Protein AF-A0A2E9SVK5-F1 (afdb_monomer_lite)

Radius of gyration: 14.54 Å; chains: 1; bounding box: 30×25×42 Å

Foldseek 3Di:
DQVVLVHDDDDDDCVVDPDDLVVVVVCCVVPNLVQFFDCVDPVNVPDDPVLVPDDSSVSCRVPVVRTQDDWDADPVRDIDGDDDPVNCVVVVNDDD

pLDDT: mean 88.07, std 10.42, range [52.75, 97.19]

Sequence (96 aa):
MIRAAGIEADVRDVREDAVPAELLVDLIARHGIDRVINRASKTWRGLDERERAADPVALLQTYPALMKRPLLLLENGDSHFGWTQEVMALLGINKV

Structure (mmCIF, N/CA/C/O backbone):
data_AF-A0A2E9SVK5-F1
#
_entry.id   AF-A0A2E9SVK5-F1
#
loop_
_atom_site.group_PDB
_atom_site.id
_atom_site.type_symbol
_atom_site.label_atom_id
_atom_site.label_alt_id
_atom_site.label_comp_id
_atom_site.label_asym_id
_atom_site.label_entity_id
_atom_site.label_seq_id
_atom_site.pdbx_PDB_ins_code
_atom_site.Cartn_x
_atom_site.Cartn_y
_atom_site.Cartn_z
_atom_site.occupancy
_atom_site.B_iso_or_equiv
_atom_site.auth_seq_id
_atom_site.auth_comp_id
_atom_site.auth_asym_id
_atom_site.auth_atom_id
_atom_site.pdbx_PDB_model_num
ATOM 1 N N . MET A 1 1 ? -6.703 -10.656 15.383 1.00 59.53 1 MET A N 1
ATOM 2 C CA . MET A 1 1 ? -5.991 -9.422 15.769 1.00 59.53 1 MET A CA 1
ATOM 3 C C . MET A 1 1 ? -6.807 -8.150 15.542 1.00 59.53 1 MET A C 1
ATOM 5 O O . MET A 1 1 ? -6.918 -7.426 16.506 1.00 59.53 1 MET A O 1
ATOM 9 N N . ILE A 1 2 ? -7.454 -7.892 14.392 1.00 60.53 2 ILE A N 1
ATOM 10 C CA . ILE A 1 2 ? -8.334 -6.697 14.251 1.00 60.53 2 ILE A CA 1
ATOM 11 C C . ILE A 1 2 ? -9.728 -6.934 14.856 1.00 60.53 2 ILE A C 1
ATOM 13 O O . ILE A 1 2 ? -10.102 -6.302 15.835 1.00 60.53 2 ILE A O 1
ATOM 17 N N . ARG A 1 3 ? -10.440 -7.966 14.374 1.00 60.00 3 ARG A N 1
ATOM 18 C CA . ARG A 1 3 ? -11.765 -8.349 14.907 1.00 60.00 3 ARG A CA 1
ATOM 19 C C . ARG A 1 3 ? -11.747 -8.704 16.397 1.00 60.00 3 ARG A C 1
ATOM 21 O O . ARG A 1 3 ? -12.698 -8.436 17.111 1.00 60.00 3 ARG A O 1
ATOM 28 N N . ALA A 1 4 ? -10.644 -9.290 16.866 1.00 59.06 4 ALA A N 1
ATOM 29 C CA . ALA A 1 4 ? -10.466 -9.646 18.276 1.00 59.06 4 ALA A CA 1
ATOM 30 C C . ALA A 1 4 ? -10.309 -8.418 19.193 1.00 59.06 4 ALA A C 1
ATOM 32 O O . ALA A 1 4 ? -10.547 -8.534 20.387 1.00 59.06 4 ALA A O 1
ATOM 33 N N . ALA A 1 5 ? -9.926 -7.264 18.637 1.00 61.69 5 ALA A N 1
ATOM 34 C CA . ALA A 1 5 ? -9.835 -5.993 19.349 1.00 61.69 5 ALA A CA 1
ATOM 35 C C . ALA A 1 5 ? -11.130 -5.160 19.242 1.00 61.69 5 ALA A C 1
ATOM 37 O O . ALA A 1 5 ? -11.154 -4.022 19.691 1.00 61.69 5 ALA A O 1
ATOM 38 N N . GLY A 1 6 ? -12.195 -5.700 18.629 1.00 68.31 6 GLY A N 1
ATOM 39 C CA . GLY A 1 6 ? -13.448 -4.971 18.401 1.00 68.31 6 GLY A CA 1
ATOM 40 C C . GLY A 1 6 ? -13.358 -3.888 17.322 1.00 68.31 6 GLY A C 1
ATOM 41 O O . GLY A 1 6 ? -14.273 -3.085 17.197 1.00 68.31 6 GLY A O 1
ATOM 42 N N . ILE A 1 7 ? -12.272 -3.862 16.545 1.00 75.94 7 ILE A N 1
ATOM 43 C CA . ILE A 1 7 ? -12.091 -2.902 15.457 1.00 75.94 7 ILE A CA 1
ATOM 44 C C . ILE A 1 7 ? -12.809 -3.441 14.218 1.00 75.94 7 ILE A C 1
ATOM 46 O O . ILE A 1 7 ? -12.486 -4.529 13.720 1.00 75.94 7 ILE A O 1
ATOM 50 N N . GLU A 1 8 ? -13.777 -2.677 13.722 1.00 78.12 8 GLU A N 1
ATOM 51 C CA . GLU A 1 8 ? -14.373 -2.909 12.410 1.00 78.12 8 GLU A CA 1
ATOM 52 C C . GLU A 1 8 ? -13.382 -2.486 11.324 1.00 78.12 8 GLU A C 1
ATOM 54 O O . GLU A 1 8 ? -12.798 -1.407 11.372 1.00 78.12 8 GLU A O 1
ATOM 59 N N . ALA A 1 9 ? -13.148 -3.370 10.358 1.00 82.12 9 ALA A N 1
ATOM 60 C CA . ALA A 1 9 ? -12.263 -3.103 9.236 1.00 82.12 9 ALA A CA 1
ATOM 61 C C . ALA A 1 9 ? -12.792 -3.801 7.985 1.00 82.12 9 ALA A C 1
ATOM 63 O O . ALA A 1 9 ? -13.161 -4.981 8.042 1.00 82.12 9 ALA A O 1
ATOM 64 N N . ASP A 1 10 ? -12.771 -3.084 6.861 1.00 85.50 10 ASP A N 1
ATOM 65 C CA . ASP A 1 10 ? -12.928 -3.678 5.535 1.00 85.50 10 ASP A CA 1
ATOM 66 C C . ASP A 1 10 ? -11.626 -4.414 5.180 1.00 85.50 10 ASP A C 1
ATOM 68 O O . ASP A 1 10 ? -10.551 -3.814 5.104 1.00 85.50 10 ASP A O 1
ATOM 72 N N . VAL A 1 11 ? -11.701 -5.737 5.037 1.00 87.31 11 VAL A N 1
ATOM 73 C CA . VAL A 1 11 ? -10.537 -6.583 4.752 1.00 87.31 11 VAL A CA 1
ATOM 74 C C . VAL A 1 11 ? -10.602 -7.002 3.296 1.00 87.31 11 VAL A C 1
ATOM 76 O O . VAL A 1 11 ? -11.461 -7.796 2.925 1.00 87.31 11 VAL A O 1
ATOM 79 N N . ARG A 1 12 ? -9.653 -6.505 2.502 1.00 88.81 12 ARG A N 1
ATOM 80 C CA . ARG A 1 12 ? -9.514 -6.830 1.078 1.00 88.81 12 ARG A CA 1
ATOM 81 C C . ARG A 1 12 ? -8.290 -7.696 0.830 1.00 88.81 12 ARG A C 1
ATOM 83 O O . ARG A 1 12 ? -7.217 -7.421 1.383 1.00 88.81 12 ARG A O 1
ATOM 90 N N . ASP A 1 13 ? -8.428 -8.727 0.000 1.00 89.50 13 ASP A N 1
ATOM 91 C CA . ASP A 1 13 ? -7.277 -9.515 -0.439 1.00 89.50 13 ASP A CA 1
ATOM 92 C C . ASP A 1 13 ? -6.721 -8.887 -1.707 1.00 89.50 13 ASP A C 1
ATOM 94 O O . ASP A 1 13 ? -7.272 -9.053 -2.781 1.00 89.50 13 ASP A O 1
ATOM 98 N N . VAL A 1 14 ? -5.576 -8.216 -1.611 1.00 88.50 14 VAL A N 1
ATOM 99 C CA . VAL A 1 14 ? -4.943 -7.547 -2.763 1.00 88.50 14 VAL A CA 1
ATOM 100 C C . VAL A 1 14 ? -4.621 -8.473 -3.948 1.00 88.50 14 VAL A C 1
ATOM 102 O O . VAL A 1 14 ? -4.215 -7.982 -4.995 1.00 88.50 14 VAL A O 1
ATOM 105 N N . ARG A 1 15 ? -4.667 -9.804 -3.785 1.00 85.25 15 ARG A N 1
ATOM 106 C CA . ARG A 1 15 ? -4.474 -10.754 -4.893 1.00 85.25 15 ARG A CA 1
ATOM 107 C C . ARG A 1 15 ? -5.750 -10.998 -5.685 1.00 85.25 15 ARG A C 1
ATOM 109 O O . ARG A 1 15 ? -5.647 -11.299 -6.869 1.00 85.25 15 ARG A O 1
ATOM 116 N N . GLU A 1 16 ? -6.898 -10.924 -5.026 1.00 85.62 16 GLU A N 1
ATOM 117 C CA . GLU A 1 16 ? -8.214 -11.130 -5.636 1.00 85.62 16 GLU A CA 1
ATOM 118 C C . GLU A 1 16 ? -8.852 -9.782 -5.994 1.00 85.62 16 GLU A C 1
ATOM 120 O O . GLU A 1 16 ? -9.415 -9.617 -7.074 1.00 85.62 16 GLU A O 1
ATOM 125 N N . ASP A 1 17 ? -8.662 -8.793 -5.124 1.00 82.88 17 ASP A N 1
ATOM 126 C CA . ASP A 1 17 ? -9.117 -7.421 -5.257 1.00 82.88 17 ASP A CA 1
ATOM 127 C C . ASP A 1 17 ? -8.011 -6.550 -5.856 1.00 82.88 17 ASP A C 1
ATOM 129 O O . ASP A 1 17 ? -6.957 -6.323 -5.251 1.00 82.88 17 ASP A O 1
ATOM 133 N N . ALA A 1 18 ? -8.263 -6.010 -7.048 1.00 78.31 18 ALA A N 1
ATOM 134 C CA . ALA A 1 18 ? -7.348 -5.066 -7.672 1.00 78.31 18 ALA A CA 1
ATOM 135 C C . ALA A 1 18 ? -7.166 -3.825 -6.783 1.00 78.31 18 ALA A C 1
ATOM 137 O O . ALA A 1 18 ? -8.131 -3.142 -6.429 1.00 78.31 18 ALA A O 1
ATOM 138 N N . VAL A 1 19 ? -5.912 -3.501 -6.457 1.00 89.25 19 VAL A N 1
ATOM 139 C CA . VAL A 1 19 ? -5.587 -2.256 -5.755 1.00 89.25 19 VAL A CA 1
ATOM 140 C C . VAL A 1 19 ? -5.673 -1.099 -6.757 1.00 89.25 19 VAL A C 1
ATOM 142 O O . VAL A 1 19 ? -5.009 -1.158 -7.799 1.00 89.25 19 VAL A O 1
ATOM 145 N N . PRO A 1 20 ? -6.465 -0.045 -6.484 1.00 92.25 20 PRO A N 1
ATOM 146 C CA . PRO A 1 20 ? -6.584 1.093 -7.388 1.00 92.25 20 PRO A CA 1
ATOM 147 C C . PRO A 1 20 ? -5.225 1.740 -7.679 1.00 92.25 20 PRO A C 1
ATOM 149 O O . PRO A 1 20 ? -4.430 1.953 -6.764 1.00 92.25 20 PRO A O 1
ATOM 152 N N . ALA A 1 21 ? -4.973 2.098 -8.942 1.00 94.81 21 ALA A N 1
ATOM 153 C CA . ALA A 1 21 ? -3.719 2.740 -9.350 1.00 94.81 21 ALA A CA 1
ATOM 154 C C . ALA A 1 21 ? -3.445 4.029 -8.563 1.00 94.81 21 ALA A C 1
ATOM 156 O O . ALA A 1 21 ? -2.323 4.255 -8.125 1.00 94.81 21 ALA A O 1
ATOM 157 N N . GLU A 1 22 ? -4.479 4.837 -8.329 1.00 95.19 22 GLU A N 1
ATOM 158 C CA . GLU A 1 22 ? -4.382 6.093 -7.577 1.00 95.19 22 GLU A CA 1
ATOM 159 C C . GLU A 1 22 ? -3.881 5.867 -6.146 1.00 95.19 22 GLU A C 1
ATOM 161 O O . GLU A 1 22 ? -2.996 6.578 -5.672 1.00 95.19 22 GLU A O 1
ATOM 166 N N . LEU A 1 23 ? -4.377 4.814 -5.488 1.00 94.19 23 LEU A N 1
ATOM 167 C CA . LEU A 1 23 ? -3.906 4.422 -4.164 1.00 94.19 23 LEU A CA 1
ATOM 168 C C . LEU A 1 23 ? -2.444 3.960 -4.213 1.00 94.19 23 LEU A C 1
ATOM 170 O O . LEU A 1 23 ? -1.662 4.306 -3.335 1.00 94.19 23 LEU A O 1
ATOM 174 N N . LEU A 1 24 ? -2.041 3.203 -5.236 1.00 95.94 24 LEU A N 1
ATOM 175 C CA . LEU A 1 24 ? -0.646 2.778 -5.390 1.00 95.94 24 LEU A CA 1
ATOM 176 C C . LEU A 1 24 ? 0.298 3.970 -5.594 1.00 95.94 24 LEU A C 1
ATOM 178 O O . LEU A 1 24 ? 1.355 4.010 -4.965 1.00 95.94 24 LEU A O 1
ATOM 182 N N . VAL A 1 25 ? -0.092 4.941 -6.425 1.00 97.19 25 VAL A N 1
ATOM 183 C CA . VAL A 1 25 ? 0.656 6.190 -6.639 1.00 97.19 25 VAL A CA 1
ATOM 184 C C . VAL A 1 25 ? 0.852 6.922 -5.314 1.00 97.19 25 VAL A C 1
ATOM 186 O O . VAL A 1 25 ? 1.983 7.260 -4.965 1.00 97.19 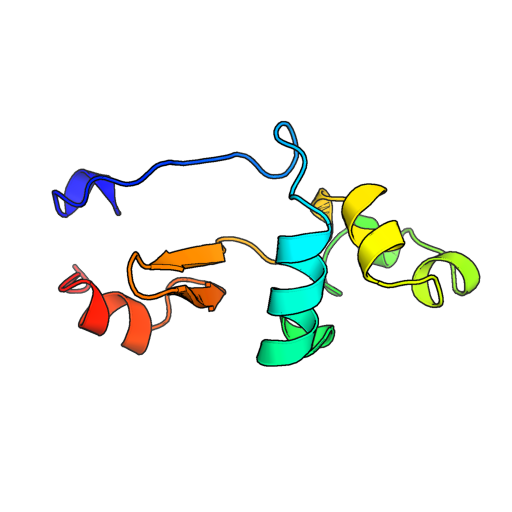25 VAL A O 1
ATOM 189 N N . ASP A 1 26 ? -0.225 7.117 -4.554 1.00 96.75 26 ASP A N 1
ATOM 190 C CA . ASP A 1 26 ? -0.187 7.803 -3.263 1.00 96.75 26 ASP A CA 1
ATOM 191 C C . ASP A 1 26 ? 0.701 7.070 -2.243 1.00 96.75 26 ASP A C 1
ATOM 193 O O . ASP A 1 26 ? 1.578 7.672 -1.620 1.00 96.75 26 ASP A O 1
ATOM 197 N N . LEU A 1 27 ? 0.569 5.745 -2.134 1.00 96.75 27 LEU A N 1
ATOM 198 C CA . LEU A 1 27 ? 1.398 4.936 -1.240 1.00 96.75 27 LEU A CA 1
ATOM 199 C C . LEU A 1 27 ? 2.885 5.013 -1.597 1.00 96.75 27 LEU A C 1
ATOM 201 O O . LEU A 1 27 ? 3.726 5.112 -0.702 1.00 96.75 27 LEU A O 1
ATOM 205 N N . ILE A 1 28 ? 3.223 4.964 -2.888 1.00 96.88 28 ILE A N 1
ATOM 206 C CA . ILE A 1 28 ? 4.610 5.076 -3.351 1.00 96.88 28 ILE A CA 1
ATOM 207 C C . ILE A 1 28 ? 5.152 6.477 -3.067 1.00 96.88 28 ILE A C 1
ATOM 209 O O . ILE A 1 28 ? 6.288 6.591 -2.607 1.00 96.88 28 ILE A O 1
ATOM 213 N N . ALA A 1 29 ? 4.357 7.525 -3.290 1.00 96.81 29 ALA A N 1
ATOM 214 C CA . ALA A 1 29 ? 4.756 8.900 -3.009 1.00 96.81 29 ALA A CA 1
ATOM 215 C C . ALA A 1 29 ? 5.023 9.131 -1.512 1.00 96.81 29 ALA A C 1
ATOM 217 O O . ALA A 1 29 ? 6.003 9.785 -1.160 1.00 96.81 29 ALA A O 1
ATOM 218 N N . ARG A 1 30 ? 4.192 8.562 -0.628 1.00 96.25 30 ARG A N 1
ATOM 219 C CA . ARG A 1 30 ? 4.313 8.732 0.830 1.00 96.25 30 ARG A CA 1
ATOM 220 C C . ARG A 1 30 ? 5.409 7.879 1.462 1.00 96.25 30 ARG A C 1
ATOM 222 O O . ARG A 1 30 ? 6.119 8.351 2.343 1.00 96.25 30 ARG A O 1
ATOM 229 N N . HIS A 1 31 ? 5.534 6.618 1.046 1.00 95.56 31 HIS A N 1
ATOM 230 C CA . HIS A 1 31 ? 6.389 5.633 1.730 1.00 95.56 31 HIS A CA 1
ATOM 231 C C . HIS A 1 31 ? 7.662 5.274 0.970 1.00 95.56 31 HIS A C 1
ATOM 233 O O . HIS A 1 31 ? 8.553 4.625 1.524 1.00 95.56 31 HIS A O 1
ATOM 239 N N . GLY A 1 32 ? 7.740 5.648 -0.304 1.00 96.00 32 GLY A N 1
ATOM 240 C CA . GLY A 1 32 ? 8.764 5.176 -1.220 1.00 96.00 32 GLY A CA 1
ATOM 241 C C . GLY A 1 32 ? 8.518 3.740 -1.691 1.00 96.00 32 GLY A C 1
ATOM 242 O O . GLY A 1 32 ? 7.989 2.877 -0.981 1.00 96.00 32 GLY A O 1
ATOM 243 N N . ILE A 1 33 ? 8.970 3.457 -2.911 1.00 94.69 33 ILE A N 1
ATOM 244 C CA . ILE A 1 33 ? 8.777 2.165 -3.583 1.00 94.69 33 ILE A CA 1
ATOM 245 C C . ILE A 1 33 ? 9.265 0.963 -2.753 1.00 94.69 33 ILE A C 1
ATOM 247 O O . ILE A 1 33 ? 8.608 -0.077 -2.713 1.00 94.69 33 ILE A O 1
ATOM 251 N N . ASP A 1 34 ? 10.373 1.106 -2.023 1.00 92.75 34 ASP A N 1
ATOM 252 C CA . ASP A 1 34 ? 10.985 0.019 -1.244 1.00 92.75 34 ASP A CA 1
ATOM 253 C C . ASP A 1 34 ? 10.145 -0.414 -0.045 1.00 92.75 34 ASP A C 1
ATOM 255 O O . ASP A 1 34 ? 10.238 -1.554 0.437 1.00 92.75 34 ASP A O 1
ATOM 259 N N . ARG A 1 35 ? 9.301 0.490 0.456 1.00 94.38 35 ARG A N 1
ATOM 260 C CA . ARG A 1 35 ? 8.360 0.169 1.520 1.00 94.38 35 ARG A CA 1
ATOM 261 C C . ARG A 1 35 ? 7.103 -0.492 0.969 1.00 94.38 35 ARG A C 1
ATOM 263 O O . ARG A 1 35 ? 6.575 -1.368 1.644 1.00 94.38 35 ARG A O 1
ATOM 270 N N . VAL A 1 36 ? 6.690 -0.160 -0.252 1.00 95.88 36 VAL A N 1
ATOM 271 C CA . VAL A 1 36 ? 5.496 -0.732 -0.891 1.00 95.88 36 VAL A CA 1
ATOM 272 C C . VAL A 1 36 ? 5.770 -2.115 -1.493 1.00 95.88 36 VAL A C 1
ATOM 274 O O . VAL A 1 36 ? 4.934 -3.008 -1.371 1.00 95.88 36 VAL A O 1
ATOM 277 N N . ILE A 1 37 ? 6.945 -2.344 -2.090 1.00 95.31 37 ILE A N 1
ATOM 278 C CA . ILE A 1 37 ? 7.287 -3.606 -2.768 1.00 95.31 37 ILE A CA 1
ATOM 279 C C . ILE A 1 37 ? 8.019 -4.583 -1.837 1.00 95.31 37 ILE A C 1
ATOM 281 O O . ILE A 1 37 ? 9.020 -4.274 -1.186 1.00 95.31 37 ILE A O 1
ATOM 285 N N . ASN A 1 38 ? 7.559 -5.832 -1.815 1.00 95.44 38 ASN A N 1
ATOM 286 C CA . ASN A 1 38 ? 8.208 -6.952 -1.152 1.00 95.44 38 ASN A CA 1
ATOM 287 C C . ASN A 1 38 ? 9.295 -7.581 -2.038 1.00 95.44 38 ASN A C 1
ATOM 289 O O . ASN A 1 38 ? 9.082 -8.617 -2.682 1.00 95.44 38 ASN A O 1
ATOM 293 N N . ARG A 1 39 ? 10.499 -7.003 -1.985 1.00 93.88 39 ARG A N 1
ATOM 294 C CA . ARG A 1 39 ? 11.687 -7.520 -2.687 1.00 93.88 39 ARG A CA 1
ATOM 295 C C . ARG A 1 39 ? 12.172 -8.896 -2.194 1.00 93.88 39 ARG A C 1
ATOM 297 O O . ARG A 1 39 ? 12.955 -9.553 -2.870 1.00 93.88 39 ARG A O 1
ATOM 304 N N . ALA A 1 40 ? 11.700 -9.375 -1.039 1.00 92.56 40 ALA A N 1
ATOM 305 C CA . ALA A 1 40 ? 12.029 -10.714 -0.534 1.00 92.56 40 ALA A CA 1
ATOM 306 C C . ALA A 1 40 ? 11.088 -11.816 -1.071 1.00 92.56 40 ALA A C 1
ATOM 308 O O . ALA A 1 40 ? 11.347 -13.015 -0.890 1.00 92.56 40 ALA A O 1
ATOM 309 N N . SER A 1 41 ? 9.988 -11.437 -1.732 1.00 91.38 41 SER A N 1
ATOM 310 C CA . SER A 1 41 ? 8.977 -12.377 -2.226 1.00 91.38 41 SER A CA 1
ATOM 311 C C . SER A 1 41 ? 9.522 -13.322 -3.306 1.00 91.38 41 SER A C 1
ATOM 313 O O . SER A 1 41 ? 10.495 -13.021 -4.001 1.00 91.38 41 SER A O 1
ATOM 315 N N . LYS A 1 42 ? 8.886 -14.495 -3.452 1.00 94.19 42 LYS A N 1
ATOM 316 C CA . LYS A 1 42 ? 9.198 -15.435 -4.543 1.00 94.19 42 LYS A CA 1
ATOM 317 C C . LYS A 1 42 ? 8.924 -14.797 -5.906 1.00 94.19 42 LYS A C 1
ATOM 319 O O . LYS A 1 42 ? 9.734 -14.967 -6.806 1.00 94.19 42 LYS A O 1
ATOM 324 N N . THR A 1 43 ? 7.825 -14.046 -6.021 1.00 93.56 43 THR A N 1
ATOM 325 C CA . THR A 1 43 ? 7.458 -13.313 -7.239 1.00 93.56 43 THR A CA 1
ATOM 326 C C . THR A 1 43 ? 8.585 -12.377 -7.656 1.00 93.56 43 THR A C 1
ATOM 328 O O . THR A 1 43 ? 9.100 -12.540 -8.750 1.00 93.56 43 THR A O 1
ATOM 331 N N . TRP A 1 44 ? 9.066 -11.506 -6.759 1.00 95.69 44 TRP A N 1
ATOM 332 C CA . TRP A 1 44 ? 10.161 -10.576 -7.066 1.00 95.69 44 TRP A CA 1
ATOM 333 C C . TRP A 1 44 ? 11.433 -11.286 -7.539 1.00 95.69 44 TRP A C 1
ATOM 335 O O . TRP A 1 44 ? 12.050 -10.892 -8.526 1.00 95.69 44 TRP A O 1
ATOM 345 N N . ARG A 1 45 ? 11.816 -12.365 -6.844 1.00 95.19 45 ARG A N 1
ATOM 346 C CA . ARG A 1 45 ? 12.998 -13.162 -7.196 1.00 95.19 45 ARG A CA 1
ATOM 347 C C . ARG A 1 45 ? 12.882 -13.844 -8.562 1.00 95.19 45 ARG A C 1
ATOM 349 O O . ARG A 1 45 ? 13.918 -14.131 -9.149 1.00 95.19 45 ARG A O 1
ATOM 356 N N . GLY A 1 46 ? 11.664 -14.095 -9.040 1.00 94.81 46 GLY A N 1
ATOM 357 C CA . GLY A 1 46 ? 11.395 -14.671 -10.356 1.00 94.81 46 GLY A CA 1
ATOM 358 C C . GLY A 1 46 ? 11.353 -13.660 -11.503 1.00 94.81 46 GLY A C 1
ATOM 359 O O . GLY A 1 46 ? 11.428 -14.093 -12.644 1.00 94.81 46 GLY A O 1
ATOM 360 N N . LEU A 1 47 ? 11.254 -12.358 -11.210 1.00 95.88 47 LEU A N 1
ATOM 361 C CA . LEU A 1 47 ? 11.255 -11.312 -12.235 1.00 95.88 47 LEU A CA 1
ATOM 362 C C . LEU A 1 47 ? 12.650 -11.099 -12.814 1.00 95.88 47 LEU A C 1
ATOM 364 O O . LEU A 1 47 ? 13.639 -11.148 -12.067 1.00 95.88 47 LEU A O 1
ATOM 368 N N . ASP A 1 48 ? 12.710 -10.787 -14.103 1.00 95.62 48 ASP A N 1
ATOM 369 C CA . ASP A 1 48 ? 13.931 -10.332 -14.760 1.00 95.62 48 ASP A CA 1
ATOM 370 C C . ASP A 1 48 ? 14.231 -8.842 -14.482 1.00 95.62 48 ASP A C 1
ATOM 372 O O . ASP A 1 48 ? 13.481 -8.134 -13.805 1.00 95.62 48 ASP A O 1
ATOM 376 N N . GLU A 1 49 ? 15.376 -8.355 -14.964 1.00 93.81 49 GLU A N 1
ATOM 377 C CA . GLU A 1 49 ? 15.800 -6.968 -14.730 1.00 93.81 49 GLU A CA 1
ATOM 378 C C . GLU A 1 49 ? 14.890 -5.942 -15.423 1.00 93.81 49 GLU A C 1
ATOM 380 O O . GLU A 1 49 ? 14.662 -4.859 -14.889 1.00 93.81 49 GLU A O 1
ATOM 385 N N . ARG A 1 50 ? 14.334 -6.277 -16.594 1.00 94.38 50 ARG A N 1
ATOM 386 C CA . ARG A 1 50 ? 13.440 -5.377 -17.335 1.00 94.38 50 ARG A CA 1
ATOM 387 C C . ARG A 1 50 ? 12.111 -5.233 -16.611 1.00 94.38 50 ARG A C 1
ATOM 389 O O . ARG A 1 50 ? 11.607 -4.123 -16.489 1.00 94.38 50 ARG A O 1
ATOM 396 N N . GLU A 1 51 ? 11.577 -6.336 -16.100 1.00 94.19 51 GLU A N 1
ATOM 397 C CA . GLU A 1 51 ? 10.370 -6.346 -15.282 1.00 94.19 51 GLU A CA 1
ATOM 398 C C . GLU A 1 51 ? 10.577 -5.558 -13.986 1.00 94.19 51 GLU A C 1
ATOM 400 O O . GLU A 1 51 ? 9.733 -4.749 -13.614 1.00 94.19 51 GLU A O 1
ATOM 405 N N . ARG A 1 52 ? 11.720 -5.725 -13.311 1.00 93.56 52 ARG A N 1
ATOM 406 C CA . ARG A 1 52 ? 12.033 -4.970 -12.083 1.00 93.56 52 ARG A CA 1
ATOM 407 C C . ARG A 1 52 ? 12.226 -3.472 -12.317 1.00 93.56 52 ARG A C 1
ATOM 409 O O . ARG A 1 52 ? 11.996 -2.700 -11.390 1.00 93.56 52 ARG A O 1
ATOM 416 N N . ALA A 1 53 ? 12.649 -3.079 -13.517 1.00 93.06 53 ALA A N 1
ATOM 417 C CA . ALA A 1 53 ? 12.825 -1.687 -13.924 1.00 93.06 53 ALA A CA 1
ATOM 418 C C . ALA A 1 53 ? 11.548 -1.046 -14.502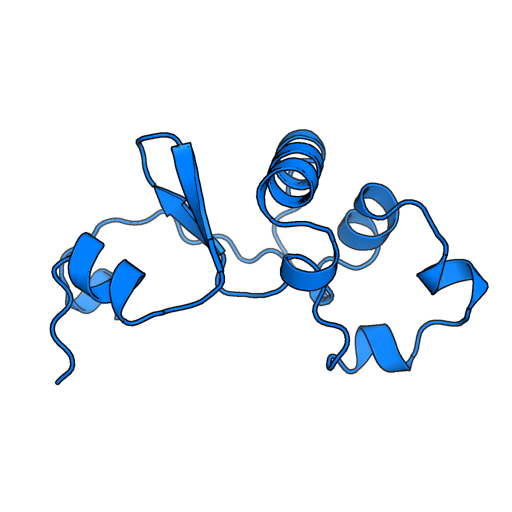 1.00 93.06 53 ALA A C 1
ATOM 420 O O . ALA A 1 53 ? 11.578 0.125 -14.885 1.00 93.06 53 ALA A O 1
ATOM 421 N N . ALA A 1 54 ? 10.443 -1.794 -14.592 1.00 93.88 54 ALA A N 1
ATOM 422 C CA . ALA A 1 54 ? 9.169 -1.275 -15.071 1.00 93.88 54 ALA A CA 1
ATOM 423 C C . ALA A 1 54 ? 8.590 -0.204 -14.131 1.00 93.88 54 ALA A C 1
ATOM 425 O O . ALA A 1 54 ? 9.010 -0.055 -12.979 1.00 93.88 54 ALA A O 1
ATOM 426 N N . ASP A 1 55 ? 7.580 0.519 -14.624 1.00 95.81 55 ASP A N 1
ATOM 427 C CA . ASP A 1 55 ? 6.819 1.447 -13.792 1.00 95.81 55 ASP A CA 1
ATOM 428 C C . ASP A 1 55 ? 6.271 0.720 -12.543 1.00 95.81 55 ASP A C 1
ATOM 430 O O . ASP A 1 55 ? 5.635 -0.331 -12.674 1.00 95.81 55 ASP A O 1
ATOM 434 N N . PRO A 1 56 ? 6.496 1.247 -11.327 1.00 95.06 56 PRO A N 1
ATOM 435 C CA . PRO A 1 56 ? 6.129 0.549 -10.099 1.00 95.06 56 PRO A CA 1
ATOM 436 C C . PRO A 1 56 ? 4.628 0.297 -9.937 1.00 95.06 56 PRO A C 1
ATOM 438 O O . PRO A 1 56 ? 4.242 -0.712 -9.344 1.00 95.06 56 PRO A O 1
ATOM 441 N N . VAL A 1 57 ? 3.778 1.196 -10.442 1.00 96.19 57 VAL A N 1
ATOM 442 C CA . VAL A 1 57 ? 2.320 1.046 -10.361 1.00 96.19 57 VAL A CA 1
ATOM 443 C C . VAL A 1 57 ? 1.881 -0.056 -11.312 1.00 96.19 57 VAL A C 1
ATOM 445 O O . VAL A 1 57 ? 1.201 -0.988 -10.882 1.00 96.19 57 VAL A O 1
ATOM 448 N N . ALA A 1 58 ? 2.341 -0.015 -12.564 1.00 94.81 58 ALA A N 1
ATOM 449 C CA . ALA A 1 58 ? 2.078 -1.071 -13.538 1.00 94.81 58 ALA A CA 1
ATOM 450 C C . ALA A 1 58 ? 2.591 -2.436 -13.047 1.00 94.81 58 ALA A C 1
ATOM 452 O O . ALA A 1 58 ? 1.903 -3.453 -13.180 1.00 94.81 58 ALA A O 1
ATOM 453 N N . LEU A 1 59 ? 3.766 -2.461 -12.414 1.00 95.00 59 LEU A N 1
ATOM 454 C CA . LEU A 1 59 ? 4.349 -3.662 -11.828 1.00 95.00 59 LEU A CA 1
ATOM 455 C C . LEU A 1 59 ? 3.476 -4.233 -10.701 1.00 95.00 59 LEU A C 1
ATOM 457 O O . LEU A 1 59 ? 3.250 -5.441 -10.651 1.00 95.00 59 LEU A O 1
ATOM 461 N N . LEU A 1 60 ? 2.961 -3.383 -9.810 1.00 94.81 60 LEU A N 1
ATOM 462 C CA . LEU A 1 60 ? 2.085 -3.792 -8.708 1.00 94.81 60 LEU A CA 1
ATOM 463 C C . LEU A 1 60 ? 0.686 -4.201 -9.179 1.00 94.81 60 LEU A C 1
ATOM 465 O O . LEU A 1 60 ? 0.107 -5.107 -8.588 1.00 94.81 60 LEU A O 1
ATOM 469 N N . GLN A 1 61 ? 0.160 -3.598 -10.246 1.00 93.81 61 GLN A N 1
ATOM 470 C CA . GLN A 1 61 ? -1.095 -4.039 -10.863 1.00 93.81 61 GLN A CA 1
ATOM 471 C C . GLN A 1 61 ? -0.944 -5.387 -11.575 1.00 93.81 61 GLN A C 1
ATOM 473 O O . GLN A 1 61 ? -1.830 -6.232 -11.486 1.00 93.81 61 GLN A O 1
ATOM 478 N N . THR A 1 62 ? 0.193 -5.609 -12.240 1.00 93.75 62 THR A N 1
ATOM 479 C CA . THR A 1 62 ? 0.496 -6.875 -12.930 1.00 93.75 62 THR A CA 1
ATOM 480 C C . THR A 1 62 ? 0.782 -7.996 -11.934 1.00 93.75 62 THR A C 1
ATOM 482 O O . THR A 1 62 ? 0.328 -9.127 -12.099 1.00 93.75 62 THR A O 1
ATOM 485 N N . TYR A 1 63 ? 1.506 -7.679 -10.859 1.00 93.50 63 TYR A N 1
ATOM 486 C CA . TYR A 1 63 ? 1.893 -8.630 -9.826 1.00 93.50 63 TYR A CA 1
ATOM 487 C C . TYR A 1 63 ? 1.485 -8.141 -8.425 1.00 93.50 63 TYR A C 1
ATOM 489 O O . TYR A 1 63 ? 2.356 -7.833 -7.604 1.00 93.50 63 TYR A O 1
ATOM 497 N N . PRO A 1 64 ? 0.186 -8.162 -8.063 1.00 92.56 64 PRO A N 1
ATOM 498 C CA . PRO A 1 64 ? -0.280 -7.670 -6.757 1.00 92.56 64 PRO A CA 1
ATOM 499 C C . PRO A 1 64 ? 0.334 -8.414 -5.561 1.00 92.56 64 PRO A C 1
ATOM 501 O O . PRO A 1 64 ? 0.492 -7.892 -4.453 1.00 92.56 64 PRO A O 1
ATOM 504 N N . ALA A 1 65 ? 0.786 -9.652 -5.785 1.00 90.75 65 ALA A N 1
ATOM 505 C CA . ALA A 1 65 ? 1.550 -10.427 -4.814 1.00 90.75 65 ALA A CA 1
ATOM 506 C C . ALA A 1 65 ? 2.854 -9.735 -4.356 1.00 90.75 65 ALA A C 1
ATOM 508 O O . ALA A 1 65 ? 3.329 -10.046 -3.259 1.00 90.75 65 ALA A O 1
ATOM 509 N N . LEU A 1 66 ? 3.404 -8.798 -5.136 1.00 94.75 66 LEU A N 1
ATOM 510 C CA . LEU A 1 66 ? 4.577 -8.002 -4.775 1.00 94.75 66 LEU A CA 1
ATOM 511 C C . LEU A 1 66 ? 4.296 -6.975 -3.687 1.00 94.75 66 LEU A C 1
ATOM 513 O O . LEU A 1 66 ? 5.231 -6.602 -2.987 1.00 94.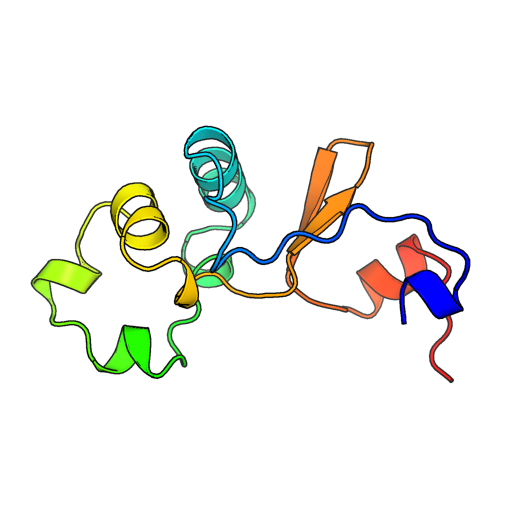75 66 LEU A O 1
ATOM 517 N N . MET A 1 67 ? 3.056 -6.528 -3.505 1.00 95.00 67 MET A N 1
ATOM 518 C CA . MET A 1 67 ? 2.747 -5.530 -2.487 1.00 95.00 67 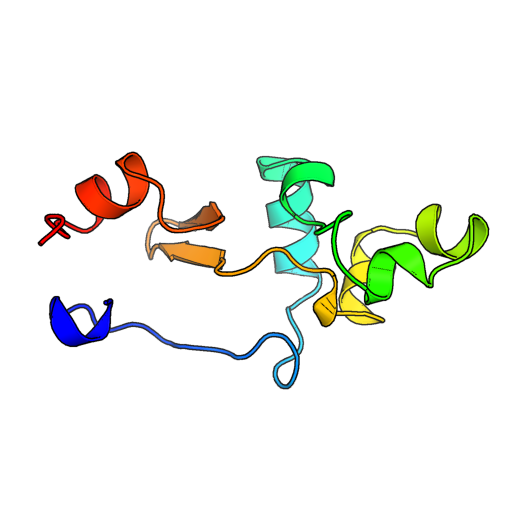MET A CA 1
ATOM 519 C C . MET A 1 67 ? 3.074 -6.065 -1.084 1.00 95.00 67 MET A C 1
ATOM 521 O O . MET A 1 67 ? 2.729 -7.203 -0.733 1.00 95.00 67 MET A O 1
ATOM 525 N N . LYS A 1 68 ? 3.752 -5.257 -0.259 1.00 94.00 68 LYS A N 1
ATOM 526 C CA . LYS A 1 68 ? 3.927 -5.558 1.164 1.00 94.00 68 LYS A CA 1
ATOM 527 C C . LYS A 1 68 ? 2.566 -5.545 1.844 1.00 94.00 68 LYS A C 1
ATOM 529 O O . LYS A 1 68 ? 1.741 -4.666 1.627 1.00 94.00 68 LYS A O 1
ATOM 534 N N . ARG A 1 69 ? 2.355 -6.551 2.686 1.00 92.12 69 ARG A N 1
ATOM 535 C CA . ARG A 1 69 ? 1.117 -6.776 3.426 1.00 92.12 69 ARG A CA 1
ATOM 536 C C . ARG A 1 69 ? 1.437 -7.086 4.889 1.00 92.12 69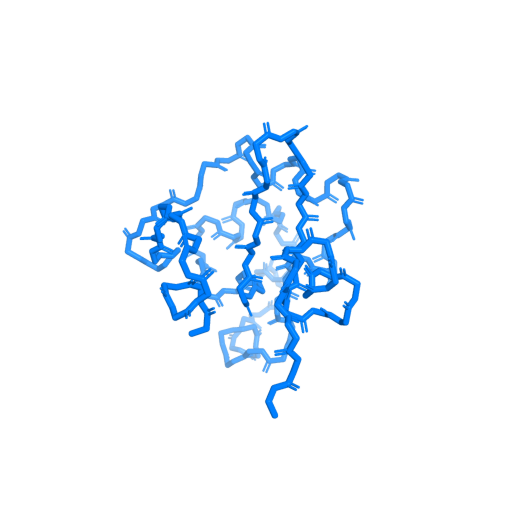 ARG A C 1
ATOM 538 O O . ARG A 1 69 ? 2.483 -7.691 5.142 1.00 92.12 69 ARG A O 1
ATOM 545 N N . PRO A 1 70 ? 0.530 -6.768 5.825 1.00 91.75 70 PRO A N 1
ATOM 546 C CA . PRO A 1 70 ? -0.701 -5.997 5.609 1.00 91.75 70 PRO A CA 1
ATOM 547 C C . PRO A 1 70 ? -0.411 -4.514 5.320 1.00 91.75 70 PRO A C 1
ATOM 549 O O . PRO A 1 70 ? 0.577 -3.978 5.820 1.00 91.75 70 PRO A O 1
ATOM 552 N N . LEU A 1 71 ? -1.267 -3.880 4.515 1.00 92.94 71 LEU A N 1
ATOM 553 C CA . LEU A 1 71 ? -1.426 -2.425 4.471 1.00 92.94 71 LEU A CA 1
ATOM 554 C C . LEU A 1 71 ? -2.642 -2.086 5.331 1.00 92.94 71 LEU A C 1
ATOM 556 O O . LEU A 1 71 ? -3.679 -2.734 5.205 1.00 92.94 71 LEU A O 1
ATOM 560 N N . LEU A 1 72 ? -2.506 -1.085 6.183 1.00 91.88 72 LEU A N 1
ATOM 561 C CA . LEU A 1 72 ? -3.584 -0.542 6.993 1.00 91.88 72 LEU A CA 1
ATOM 562 C C . LEU A 1 72 ? -3.855 0.874 6.505 1.00 91.88 72 LEU A C 1
ATOM 564 O O . LEU A 1 72 ? -2.920 1.670 6.434 1.00 91.88 72 LEU A O 1
ATOM 568 N N . LEU A 1 73 ? -5.107 1.149 6.149 1.00 91.38 73 LEU A N 1
ATOM 569 C CA . LEU A 1 73 ? -5.600 2.480 5.811 1.00 91.38 73 LEU A CA 1
ATOM 570 C C . LEU A 1 73 ? -6.528 2.932 6.933 1.00 91.38 73 LEU A C 1
ATOM 572 O O . LEU A 1 73 ? -7.492 2.236 7.248 1.00 91.38 73 LEU A O 1
ATOM 576 N N . LEU A 1 74 ? -6.195 4.054 7.558 1.00 88.56 74 LEU A N 1
ATOM 577 C CA . LEU A 1 74 ? -6.992 4.670 8.610 1.00 88.56 74 LEU A CA 1
ATOM 578 C C . LEU A 1 74 ? -7.989 5.660 7.992 1.00 88.56 74 LEU A C 1
ATOM 580 O O . LEU A 1 74 ? -7.756 6.197 6.910 1.00 88.56 74 LEU A O 1
ATOM 584 N N . GLU A 1 75 ? -9.097 5.933 8.683 1.00 86.31 75 GLU A N 1
ATOM 585 C CA . GLU A 1 75 ? -10.144 6.845 8.186 1.00 86.31 75 GLU A CA 1
ATOM 586 C C . GLU A 1 75 ? -9.643 8.279 7.967 1.00 86.31 75 GLU A C 1
ATOM 588 O O . GLU A 1 75 ? -10.144 8.993 7.102 1.00 86.31 75 GLU A O 1
ATOM 593 N N . ASN A 1 76 ? -8.617 8.693 8.714 1.00 86.44 76 ASN A N 1
ATOM 594 C CA . ASN A 1 76 ? -7.957 9.988 8.543 1.00 86.44 76 ASN A CA 1
ATOM 595 C C . ASN A 1 76 ? -7.060 10.057 7.284 1.00 86.44 76 ASN A C 1
ATOM 597 O O . ASN A 1 76 ? -6.467 11.099 7.015 1.00 86.44 76 ASN A O 1
ATOM 601 N N . GLY A 1 77 ? -6.958 8.963 6.521 1.00 88.31 77 GLY A N 1
ATOM 602 C CA . GLY A 1 77 ? -6.132 8.844 5.325 1.00 88.31 77 GLY A CA 1
ATOM 603 C C . GLY A 1 77 ? -4.704 8.363 5.582 1.00 88.31 77 GLY A C 1
ATOM 604 O O . GLY A 1 77 ? -3.956 8.211 4.613 1.00 88.31 77 GLY A O 1
ATOM 605 N N . ASP A 1 78 ? -4.306 8.102 6.830 1.00 90.75 78 ASP A N 1
ATOM 606 C CA . ASP A 1 78 ? -2.980 7.565 7.136 1.00 90.75 78 ASP A CA 1
ATOM 607 C C . ASP A 1 78 ? -2.840 6.116 6.668 1.00 90.75 78 ASP A C 1
ATOM 609 O O . ASP A 1 78 ? -3.785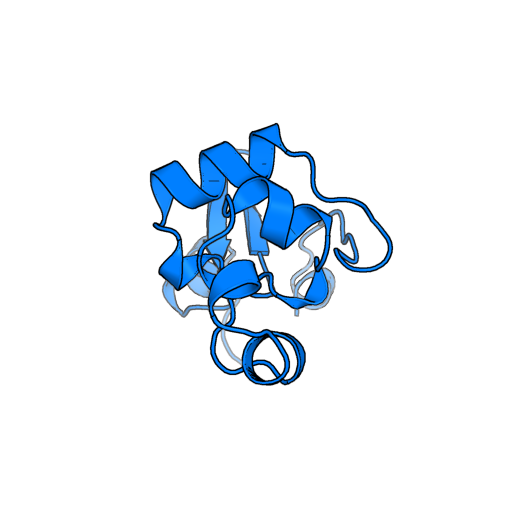 5.324 6.668 1.00 90.75 78 ASP A O 1
ATOM 613 N N . SER A 1 79 ? -1.624 5.762 6.257 1.00 93.50 79 SER A N 1
ATOM 614 C CA . SER A 1 79 ? -1.307 4.446 5.712 1.00 93.50 79 SER A CA 1
ATOM 615 C C . SER A 1 79 ? -0.089 3.848 6.395 1.00 93.50 79 SER A C 1
ATOM 617 O O . SER A 1 79 ? 0.947 4.496 6.526 1.00 93.50 79 SER A O 1
ATOM 619 N N . HIS A 1 80 ? -0.185 2.580 6.795 1.00 92.81 80 HIS A N 1
ATOM 620 C CA . HIS A 1 80 ? 0.905 1.876 7.463 1.00 92.81 80 HIS A CA 1
ATOM 621 C C . HIS A 1 80 ? 1.102 0.467 6.910 1.00 92.81 80 HIS A C 1
ATOM 623 O O . HIS A 1 80 ? 0.151 -0.275 6.675 1.00 92.81 80 HIS A O 1
ATOM 629 N N . PHE A 1 81 ? 2.364 0.066 6.761 1.00 91.81 81 PHE A N 1
ATOM 630 C CA . PHE A 1 81 ? 2.729 -1.294 6.369 1.00 91.81 81 PHE A CA 1
ATOM 631 C C . PHE A 1 81 ? 3.145 -2.125 7.584 1.00 91.81 81 PHE A C 1
ATOM 633 O O . PHE A 1 81 ? 4.183 -1.855 8.201 1.00 91.81 81 PHE A O 1
ATOM 640 N N . GLY A 1 82 ? 2.389 -3.192 7.843 1.00 88.81 82 GLY A N 1
ATOM 641 C CA . GLY A 1 82 ? 2.612 -4.133 8.937 1.00 88.81 82 GLY A CA 1
ATOM 642 C C . GLY A 1 82 ? 1.990 -3.711 10.271 1.00 88.81 82 GLY A C 1
ATOM 643 O O . GLY A 1 82 ? 1.478 -2.610 10.431 1.00 88.81 82 GLY A O 1
ATOM 644 N N . TRP A 1 83 ? 2.078 -4.611 11.251 1.00 85.06 83 TRP A N 1
ATOM 645 C CA . TRP A 1 83 ? 1.678 -4.372 12.641 1.00 85.06 83 TRP A CA 1
ATOM 646 C C . TRP A 1 83 ? 2.880 -3.887 13.452 1.00 85.06 83 TRP A C 1
ATOM 648 O O . TRP A 1 83 ? 3.496 -4.655 14.195 1.00 85.06 83 TRP A O 1
ATOM 658 N N . THR A 1 84 ? 3.285 -2.634 13.251 1.00 85.31 84 THR A N 1
ATOM 659 C CA . THR A 1 84 ? 4.340 -2.035 14.081 1.00 85.31 84 THR A CA 1
ATOM 660 C C . THR A 1 84 ? 3.806 -1.751 15.487 1.00 85.31 84 THR A C 1
ATOM 662 O O . THR A 1 84 ? 2.596 -1.690 15.701 1.00 85.31 84 THR A O 1
ATOM 665 N N . GLN A 1 85 ? 4.701 -1.579 16.466 1.00 84.00 85 GLN A N 1
ATOM 666 C CA . GLN A 1 85 ? 4.289 -1.187 17.822 1.00 84.00 85 GLN A CA 1
ATOM 667 C C . GLN A 1 85 ? 3.525 0.139 17.823 1.00 84.00 85 GLN A C 1
ATOM 669 O O . GLN A 1 85 ? 2.526 0.258 18.517 1.00 84.00 85 GLN A O 1
ATOM 674 N N . GLU A 1 86 ? 3.961 1.087 16.998 1.00 83.75 86 GLU A N 1
ATOM 675 C CA . GLU A 1 86 ? 3.285 2.365 16.782 1.00 83.75 86 GLU A CA 1
ATOM 676 C C . GLU A 1 86 ? 1.848 2.176 16.282 1.00 83.75 86 GLU A C 1
ATOM 678 O O . GLU A 1 86 ? 0.918 2.683 16.892 1.00 83.75 86 GLU A O 1
ATOM 683 N N . VAL A 1 87 ? 1.648 1.372 15.234 1.00 85.00 87 VAL A N 1
ATOM 684 C CA . VAL A 1 87 ? 0.315 1.067 14.691 1.00 85.00 87 VAL A CA 1
ATOM 685 C C . VAL A 1 87 ? -0.568 0.373 15.722 1.00 85.00 87 VAL A C 1
ATOM 687 O O . VAL A 1 87 ? -1.742 0.702 15.860 1.00 85.00 87 VAL A O 1
ATOM 690 N N . MET A 1 88 ? -0.021 -0.597 16.456 1.00 84.25 88 MET A N 1
ATOM 691 C CA . MET A 1 88 ? -0.772 -1.284 17.505 1.00 84.25 88 MET A CA 1
ATOM 692 C C . MET A 1 88 ? -1.178 -0.315 18.621 1.00 84.25 88 MET A C 1
ATOM 694 O O . MET A 1 88 ? -2.318 -0.370 19.069 1.00 84.25 88 MET A O 1
ATOM 698 N N . ALA A 1 89 ? -0.294 0.608 19.014 1.00 84.69 89 ALA A N 1
ATOM 699 C CA . ALA A 1 89 ? -0.597 1.644 19.997 1.00 84.69 89 ALA A CA 1
ATOM 700 C C . ALA A 1 89 ? -1.663 2.631 19.493 1.00 84.69 89 ALA A C 1
ATOM 702 O O . ALA A 1 89 ? -2.603 2.920 20.229 1.00 84.69 89 ALA A O 1
ATOM 703 N N . LEU A 1 90 ? -1.567 3.084 18.235 1.00 81.50 90 LEU A N 1
ATOM 704 C CA . LEU A 1 90 ? -2.572 3.942 17.588 1.00 81.50 90 LEU A CA 1
ATOM 705 C C . LEU A 1 90 ? -3.960 3.295 17.584 1.00 81.50 90 LEU A C 1
ATOM 707 O O . LEU A 1 90 ? -4.964 3.969 17.787 1.00 81.50 90 LEU A O 1
ATOM 711 N N . LEU A 1 91 ? -4.008 1.979 17.385 1.00 81.38 91 LEU A N 1
ATOM 712 C CA . LEU A 1 91 ? -5.245 1.205 17.340 1.00 81.38 91 LEU A CA 1
ATOM 713 C C . LEU A 1 91 ? -5.688 0.679 18.716 1.00 81.38 91 LEU A C 1
ATOM 715 O O . LEU A 1 91 ? -6.657 -0.071 18.793 1.00 81.38 91 LEU A O 1
ATOM 719 N N . GLY A 1 92 ? -4.985 1.023 19.802 1.00 78.56 92 GLY A N 1
ATOM 720 C CA . GLY A 1 92 ? -5.307 0.546 21.152 1.00 78.56 92 GLY A CA 1
ATOM 721 C C . GLY A 1 92 ? -5.166 -0.972 21.335 1.00 78.56 92 GLY A C 1
ATOM 722 O O . GLY A 1 92 ? -5.723 -1.544 22.272 1.00 78.56 92 GLY A O 1
ATOM 723 N N . ILE A 1 93 ? -4.427 -1.643 20.448 1.00 78.12 93 ILE A N 1
ATOM 724 C CA . ILE A 1 93 ? -4.182 -3.083 20.503 1.00 78.12 93 ILE A CA 1
ATOM 725 C C . ILE A 1 93 ? -2.982 -3.327 21.420 1.00 78.12 93 ILE A C 1
ATOM 727 O O . ILE A 1 93 ? -1.827 -3.186 21.018 1.00 78.12 93 ILE A O 1
ATOM 731 N N . ASN A 1 94 ? -3.248 -3.740 22.657 1.00 63.62 94 ASN A N 1
ATOM 732 C CA . ASN A 1 94 ? -2.193 -4.205 23.549 1.00 63.62 94 ASN A CA 1
ATOM 733 C C . ASN A 1 94 ? -1.739 -5.609 23.144 1.00 63.62 94 ASN A C 1
ATOM 735 O O . ASN A 1 94 ? -2.550 -6.500 22.882 1.00 63.62 94 ASN A O 1
ATOM 739 N N . LYS A 1 95 ? -0.419 -5.800 23.087 1.00 54.91 95 LYS A N 1
ATOM 740 C CA . LYS A 1 95 ? 0.186 -7.105 22.832 1.00 54.91 95 LYS A CA 1
ATOM 741 C C . LYS A 1 95 ? -0.178 -8.027 24.000 1.00 54.91 95 LYS A C 1
ATOM 743 O O . LYS A 1 95 ? 0.169 -7.713 25.137 1.00 54.91 95 LYS A O 1
ATOM 748 N N . VAL A 1 96 ? -0.898 -9.110 23.714 1.00 52.75 96 VAL A N 1
ATOM 749 C CA . VAL A 1 96 ? -1.044 -10.234 24.653 1.00 52.75 96 VAL A CA 1
ATOM 750 C C . VAL A 1 96 ? 0.287 -10.964 24.769 1.00 52.75 96 VAL A C 1
ATOM 752 O O . VAL A 1 96 ? 0.976 -11.078 23.725 1.00 52.75 96 VAL A O 1
#

Secondary structure (DSSP, 8-state):
--GGGT-------TTTSPPPHHHHHHHHHHH-HHHHB-TTSHHHHHS-HHHHTS-HHHHHHH-GGGB-S-EEE-TTS-EEES--HHHHHHTT----